Protein AF-A0A1B6GVY1-F1 (afdb_monomer)

Sequence (115 aa):
LDIDCYVNEALMAVTNRNYQDAYKLFETASLIDPSSVMVMNNCAVCLLFMKHLKEAIRLLTGTIANNPKKALQNSLVLNLCTLFELESSYDWNTKLDLLRLVGRFKGDSITSSSL

InterPro domains:
  IPR011990 Tetratricopeptide-like helical domain superfamily [G3DSA:1.25.40.10] (2-93)
  IPR011990 Tetratricopeptide-like helical domain superfamily [SSF48452] (3-68)

Secondary structure (DSSP, 8-state):
--HHHHHHHHHHHHHTT-HHHHHHHHHHHHHH-TT-HHHHHHHHHHHHHTT-HHHHHHHHHHHHHH-HHHHTSHHHHHHHHHHHHHHHTT-SHHHHHHHHHHHHHHHTTSS----

Radius of gyration: 15.54 Å; Cα contacts (8 Å, |Δi|>4): 89; chains: 1; bounding box: 27×43×44 Å

Nearest PDB structures (foldseek):
  3ma5-assembly1_A  TM=7.904E-01  e=1.038E-02  Salinibacter ruber DSM 13855
  2kcv-assembly1_A  TM=7.521E-01  e=1.599E-02  Salinibacter ruber DSM 13855
  2kcl-assembly1_A  TM=7.880E-01  e=3.061E-02  Salinibacter ruber DSM 13855
  2j9q-assembly1_A  TM=8.023E-01  e=8.103E-02  Homo sapiens
  8fgw-assembly1_D  TM=7.084E-01  e=4.718E-02  Homo sapiens

Structure (mmCIF, N/CA/C/O backbone):
data_AF-A0A1B6GVY1-F1
#
_entry.id   AF-A0A1B6GVY1-F1
#
loop_
_atom_site.group_PDB
_atom_site.id
_atom_site.type_symbol
_atom_site.label_atom_id
_atom_site.label_alt_id
_atom_site.label_comp_id
_atom_site.label_asym_id
_atom_site.label_entity_id
_atom_site.label_seq_id
_atom_site.pdbx_PDB_ins_code
_atom_site.Cartn_x
_atom_site.Cartn_y
_atom_site.Cartn_z
_atom_site.occupancy
_atom_site.B_iso_or_equiv
_atom_site.auth_seq_id
_atom_site.auth_comp_id
_atom_site.auth_asym_id
_atom_site.auth_atom_id
_atom_site.pdbx_PDB_model_num
ATOM 1 N N . LEU A 1 1 ? 7.756 -11.774 -18.229 1.00 59.41 1 LEU A N 1
ATOM 2 C CA . LEU A 1 1 ? 7.814 -10.361 -17.805 1.00 59.41 1 LEU A CA 1
ATOM 3 C C . LEU A 1 1 ? 8.433 -10.350 -16.425 1.00 59.41 1 LEU A C 1
ATOM 5 O O . LEU A 1 1 ? 8.008 -11.160 -15.611 1.00 59.41 1 LEU A O 1
ATOM 9 N N . ASP A 1 2 ? 9.449 -9.525 -16.204 1.00 78.75 2 ASP A N 1
ATOM 10 C CA . ASP A 1 2 ? 10.126 -9.461 -14.912 1.00 78.75 2 ASP A CA 1
ATOM 11 C C . ASP A 1 2 ? 9.431 -8.431 -14.013 1.00 78.75 2 ASP A C 1
ATOM 13 O O . ASP A 1 2 ? 9.317 -7.258 -14.377 1.00 78.75 2 ASP A O 1
ATOM 17 N N . ILE A 1 3 ? 8.932 -8.890 -12.866 1.00 86.12 3 ILE A N 1
ATOM 18 C CA . ILE A 1 3 ? 8.290 -8.044 -11.858 1.00 86.12 3 ILE A CA 1
ATOM 19 C C . ILE A 1 3 ? 9.273 -7.014 -11.293 1.00 86.12 3 ILE A C 1
ATOM 21 O O . ILE A 1 3 ? 8.877 -5.884 -11.004 1.00 86.12 3 ILE A O 1
ATOM 25 N N . ASP A 1 4 ? 10.557 -7.366 -11.217 1.00 86.12 4 ASP A N 1
ATOM 26 C CA . ASP A 1 4 ? 11.587 -6.522 -10.619 1.00 86.12 4 ASP A CA 1
ATOM 27 C C . ASP A 1 4 ? 11.840 -5.265 -11.458 1.00 86.12 4 ASP A C 1
ATOM 29 O O . ASP A 1 4 ? 12.096 -4.193 -10.914 1.00 86.12 4 ASP A O 1
ATOM 33 N N . CYS A 1 5 ? 11.694 -5.352 -12.784 1.00 89.00 5 CYS A N 1
ATOM 34 C CA . CYS A 1 5 ? 11.832 -4.200 -13.675 1.00 89.00 5 CYS A CA 1
ATOM 35 C C . CYS A 1 5 ? 10.756 -3.138 -13.393 1.00 89.00 5 CYS A C 1
ATOM 37 O O . CYS A 1 5 ? 11.090 -1.974 -13.168 1.00 89.00 5 CYS A O 1
ATOM 39 N N . TYR A 1 6 ? 9.489 -3.555 -13.303 1.00 91.06 6 TYR A N 1
ATOM 40 C CA . TYR A 1 6 ? 8.377 -2.655 -12.986 1.00 91.06 6 TYR A CA 1
ATOM 41 C C . TYR A 1 6 ? 8.481 -2.082 -11.576 1.00 91.06 6 TYR A C 1
ATOM 43 O O . TYR A 1 6 ? 8.225 -0.898 -11.377 1.00 91.06 6 TYR A O 1
ATOM 51 N N . VAL A 1 7 ? 8.884 -2.896 -10.596 1.00 88.94 7 VAL A N 1
ATOM 52 C CA . VAL A 1 7 ? 9.074 -2.435 -9.215 1.00 88.94 7 VAL A CA 1
ATOM 53 C C . VAL A 1 7 ? 10.192 -1.396 -9.136 1.00 88.94 7 VAL A C 1
ATOM 55 O O . VAL A 1 7 ? 10.005 -0.353 -8.513 1.00 88.94 7 VAL A O 1
ATOM 58 N N . ASN A 1 8 ? 11.330 -1.632 -9.790 1.00 88.06 8 ASN A N 1
ATOM 59 C CA . ASN A 1 8 ? 12.452 -0.693 -9.783 1.00 88.06 8 ASN A CA 1
ATOM 60 C C . ASN A 1 8 ? 12.090 0.637 -10.458 1.00 88.06 8 ASN A C 1
ATOM 62 O O . ASN A 1 8 ? 12.395 1.703 -9.922 1.00 88.06 8 ASN A O 1
ATOM 66 N N . GLU A 1 9 ? 11.395 0.593 -11.595 1.00 92.25 9 GLU A N 1
ATOM 67 C CA . GLU A 1 9 ? 10.919 1.799 -12.279 1.00 92.25 9 GLU A CA 1
ATOM 68 C C . GLU A 1 9 ? 9.881 2.556 -11.435 1.00 92.25 9 GLU A C 1
ATOM 70 O O . GLU A 1 9 ? 9.956 3.778 -11.290 1.00 92.25 9 GLU A O 1
ATOM 75 N N . ALA A 1 10 ? 8.962 1.832 -10.792 1.00 90.06 10 ALA A N 1
ATOM 76 C CA . ALA A 1 10 ? 7.971 2.422 -9.904 1.00 90.06 10 ALA A CA 1
ATOM 77 C C . ALA A 1 10 ? 8.626 3.113 -8.701 1.00 90.06 10 ALA A C 1
ATOM 79 O O . ALA A 1 10 ? 8.251 4.229 -8.346 1.00 90.06 10 ALA A O 1
ATOM 80 N N . LEU A 1 11 ? 9.651 2.500 -8.101 1.00 85.00 11 LEU A N 1
ATOM 81 C CA . LEU A 1 11 ? 10.413 3.103 -7.006 1.00 85.00 11 LEU A CA 1
ATOM 82 C C . LEU A 1 11 ? 11.139 4.381 -7.450 1.00 85.00 11 LEU A C 1
ATOM 84 O O . LEU A 1 11 ? 11.142 5.362 -6.708 1.00 85.00 11 LEU A O 1
ATOM 88 N N . MET A 1 12 ? 11.678 4.421 -8.672 1.00 83.81 12 MET A N 1
ATOM 89 C CA . MET A 1 12 ? 12.245 5.645 -9.254 1.00 83.81 12 MET A CA 1
ATOM 90 C C . MET A 1 12 ? 11.184 6.733 -9.473 1.00 83.81 12 MET A C 1
ATOM 92 O O . MET A 1 12 ? 11.444 7.917 -9.259 1.00 83.81 12 MET A O 1
ATOM 96 N N . ALA A 1 13 ? 9.962 6.370 -9.863 1.00 85.94 13 ALA A N 1
ATOM 97 C CA . ALA A 1 13 ? 8.861 7.328 -9.945 1.00 85.94 13 ALA A CA 1
ATOM 98 C C . ALA A 1 13 ? 8.462 7.862 -8.552 1.00 85.94 13 ALA A C 1
ATOM 100 O O . ALA A 1 13 ? 8.227 9.064 -8.400 1.00 85.94 13 ALA A O 1
ATOM 101 N N . VAL A 1 14 ? 8.480 7.012 -7.515 1.00 79.12 14 VAL A N 1
ATOM 102 C CA . VAL A 1 14 ? 8.248 7.417 -6.115 1.00 79.12 14 VAL A CA 1
ATOM 103 C C . VAL A 1 14 ? 9.303 8.416 -5.633 1.00 79.12 14 VAL A C 1
ATOM 105 O O . VAL A 1 14 ? 8.936 9.428 -5.033 1.00 79.12 14 VAL A O 1
ATOM 108 N N . THR A 1 15 ? 10.595 8.196 -5.908 1.00 78.88 15 THR A N 1
ATOM 109 C CA . THR A 1 15 ? 11.654 9.142 -5.494 1.00 78.88 15 THR A CA 1
ATOM 110 C C . THR A 1 15 ? 11.505 10.510 -6.163 1.00 78.88 15 THR A C 1
ATOM 112 O O . THR A 1 15 ? 11.786 11.537 -5.544 1.00 78.88 15 THR A O 1
ATOM 115 N N . ASN A 1 16 ? 10.956 10.536 -7.378 1.00 80.06 16 ASN A N 1
ATOM 116 C CA . ASN A 1 16 ? 10.605 11.751 -8.111 1.00 80.06 16 ASN A CA 1
ATOM 117 C C . ASN A 1 16 ? 9.252 12.362 -7.701 1.00 80.06 16 ASN A C 1
ATOM 119 O O . ASN A 1 16 ? 8.802 13.324 -8.322 1.00 80.06 16 ASN A O 1
ATOM 123 N N . ARG A 1 17 ? 8.592 11.829 -6.661 1.00 76.56 17 ARG A N 1
ATOM 124 C CA . ARG A 1 17 ? 7.251 12.234 -6.195 1.00 76.56 17 ARG A CA 1
ATOM 125 C C . ARG A 1 17 ? 6.156 12.093 -7.260 1.00 76.56 17 ARG A C 1
ATOM 127 O O . ARG A 1 17 ? 5.090 12.695 -7.130 1.00 76.56 17 ARG A O 1
ATOM 134 N N . ASN A 1 18 ? 6.390 11.289 -8.294 1.00 89.19 18 ASN A N 1
ATOM 135 C CA . ASN A 1 18 ? 5.408 10.992 -9.328 1.00 89.19 18 ASN A CA 1
ATOM 136 C C . ASN A 1 18 ? 4.604 9.740 -8.947 1.00 89.19 18 ASN A C 1
ATOM 138 O O . ASN A 1 18 ? 4.790 8.648 -9.482 1.00 89.19 18 ASN A O 1
ATOM 142 N N . TYR A 1 19 ? 3.714 9.908 -7.971 1.00 85.12 19 TYR A N 1
ATOM 143 C CA . TYR A 1 19 ? 2.951 8.803 -7.386 1.00 85.12 19 TYR A CA 1
ATOM 144 C C . TYR A 1 19 ? 1.917 8.202 -8.341 1.00 85.12 19 TYR A C 1
ATOM 146 O O . TYR A 1 19 ? 1.575 7.031 -8.207 1.00 85.12 19 TYR A O 1
ATOM 154 N N . GLN A 1 20 ? 1.440 8.976 -9.319 1.00 92.31 20 GLN A N 1
ATOM 155 C CA . GLN A 1 20 ? 0.456 8.497 -10.284 1.00 92.31 20 GLN A CA 1
ATOM 156 C C . GLN A 1 20 ? 1.071 7.498 -11.268 1.00 92.31 20 GLN A C 1
ATOM 158 O O . GLN A 1 20 ? 0.464 6.467 -11.550 1.00 92.31 20 GLN A O 1
ATOM 163 N N . ASP A 1 21 ? 2.277 7.771 -11.767 1.00 92.38 21 ASP A N 1
ATOM 164 C CA . ASP A 1 21 ? 2.961 6.832 -12.658 1.00 92.38 21 ASP A CA 1
ATOM 165 C C . ASP A 1 21 ? 3.563 5.657 -11.883 1.00 92.38 21 ASP A C 1
ATOM 167 O O . ASP A 1 21 ? 3.460 4.519 -12.339 1.00 92.38 21 ASP A O 1
ATOM 171 N N . ALA A 1 22 ? 4.064 5.894 -10.664 1.00 91.06 22 ALA A N 1
ATOM 172 C CA . ALA A 1 22 ? 4.455 4.816 -9.759 1.00 91.06 22 ALA A CA 1
ATOM 173 C C . ALA A 1 22 ? 3.305 3.824 -9.521 1.00 91.06 22 ALA A C 1
ATOM 175 O O . ALA A 1 22 ? 3.506 2.615 -9.608 1.00 91.06 22 ALA A O 1
ATOM 176 N N . TYR A 1 23 ? 2.086 4.324 -9.282 1.00 94.06 23 TYR A N 1
ATOM 177 C CA . TYR A 1 23 ? 0.911 3.479 -9.083 1.00 94.06 23 TYR A CA 1
ATOM 178 C C . TYR A 1 23 ? 0.613 2.594 -10.299 1.00 94.06 23 TYR A C 1
ATOM 180 O O . TYR A 1 23 ? 0.406 1.401 -10.124 1.00 94.06 23 TYR A O 1
ATOM 188 N N . LYS A 1 24 ? 0.654 3.131 -11.527 1.00 95.75 24 LYS A N 1
ATOM 189 C CA . LYS A 1 24 ? 0.426 2.337 -12.755 1.00 95.75 24 LYS A CA 1
ATOM 190 C C . LYS A 1 24 ? 1.468 1.232 -12.933 1.00 95.75 24 LYS A C 1
ATOM 192 O O . LYS A 1 24 ? 1.144 0.124 -13.362 1.00 95.75 24 LYS A O 1
ATOM 197 N N . LEU A 1 25 ? 2.726 1.528 -12.610 1.00 94.12 25 LEU A N 1
ATOM 198 C CA . LEU A 1 25 ? 3.816 0.557 -12.688 1.00 94.12 25 LEU A CA 1
ATOM 199 C C . LEU A 1 25 ? 3.641 -0.549 -11.637 1.00 94.12 25 LEU A C 1
ATOM 201 O O . LEU A 1 25 ? 3.765 -1.729 -11.967 1.00 94.12 25 LEU A O 1
ATOM 205 N N . PHE A 1 26 ? 3.260 -0.199 -10.404 1.00 93.38 26 PHE A N 1
ATOM 206 C CA . PHE A 1 26 ? 2.924 -1.188 -9.377 1.00 93.38 26 PHE A CA 1
ATOM 207 C C . PHE A 1 26 ? 1.647 -1.973 -9.701 1.00 93.38 26 PHE A C 1
ATOM 209 O O . PHE A 1 26 ? 1.596 -3.171 -9.447 1.00 93.38 26 PHE A O 1
ATOM 216 N N . GLU A 1 27 ? 0.639 -1.356 -10.312 1.00 93.81 27 GLU A N 1
ATOM 217 C CA . GLU A 1 27 ? -0.559 -2.047 -10.794 1.00 93.81 27 GLU A CA 1
ATOM 218 C C . GLU A 1 27 ? -0.186 -3.078 -11.866 1.00 93.81 27 GLU A C 1
ATOM 220 O O . GLU A 1 27 ? -0.594 -4.236 -11.779 1.00 93.81 27 GLU A O 1
ATOM 225 N N . THR A 1 28 ? 0.692 -2.712 -12.802 1.00 93.62 28 THR A N 1
ATOM 226 C CA . THR A 1 28 ? 1.223 -3.641 -13.810 1.00 93.62 28 THR A CA 1
ATOM 227 C C . THR A 1 28 ? 2.002 -4.787 -13.157 1.00 93.62 28 THR A C 1
ATOM 229 O O . THR A 1 28 ? 1.798 -5.948 -13.511 1.00 93.62 28 THR A O 1
ATOM 232 N N . ALA A 1 29 ? 2.828 -4.497 -12.146 1.00 92.00 29 ALA A N 1
ATOM 233 C CA . ALA A 1 29 ? 3.509 -5.518 -11.348 1.00 92.00 29 ALA A CA 1
ATOM 234 C C . ALA A 1 29 ? 2.518 -6.435 -10.601 1.00 92.00 29 ALA A C 1
ATOM 236 O O . ALA A 1 29 ? 2.738 -7.644 -10.518 1.00 92.00 29 ALA A O 1
ATOM 237 N N . SER A 1 30 ? 1.398 -5.889 -10.114 1.00 90.25 30 SER A N 1
ATOM 238 C CA . SER A 1 30 ? 0.354 -6.649 -9.414 1.00 90.25 30 SER A CA 1
ATOM 239 C C . SER A 1 30 ? -0.402 -7.611 -10.332 1.00 90.25 30 SER A C 1
ATOM 241 O O . SER A 1 30 ? -0.863 -8.649 -9.873 1.00 90.25 30 SER A O 1
ATOM 243 N N . LEU A 1 31 ? -0.493 -7.314 -11.634 1.00 90.94 31 LEU A N 1
ATOM 244 C CA . LEU A 1 31 ? -1.084 -8.229 -12.616 1.00 90.94 31 LEU A CA 1
ATOM 245 C C . LEU A 1 31 ? -0.187 -9.450 -12.875 1.00 90.94 31 LEU A C 1
ATOM 247 O O . LEU A 1 31 ? -0.688 -10.504 -13.261 1.00 90.94 31 LEU A O 1
ATOM 251 N N . ILE A 1 32 ? 1.125 -9.309 -12.663 1.00 90.94 32 ILE A N 1
ATOM 252 C CA . ILE A 1 32 ? 2.113 -10.384 -12.818 1.00 90.94 32 ILE A CA 1
ATOM 253 C C . ILE A 1 32 ? 2.156 -11.256 -11.556 1.00 90.94 32 ILE A C 1
ATOM 255 O O . ILE A 1 32 ? 2.109 -12.480 -11.664 1.00 90.94 32 ILE A O 1
ATOM 259 N N . ASP A 1 33 ? 2.210 -10.639 -10.370 1.00 86.12 33 ASP A N 1
ATOM 260 C CA . ASP A 1 33 ? 2.104 -11.333 -9.078 1.00 86.12 33 ASP A CA 1
ATOM 261 C C . ASP A 1 33 ? 1.051 -10.676 -8.165 1.00 86.12 33 ASP A C 1
ATOM 263 O O . ASP A 1 33 ? 1.379 -9.829 -7.323 1.00 86.12 33 ASP A O 1
ATOM 267 N N . PRO A 1 34 ? -0.218 -11.118 -8.260 1.00 85.06 34 PRO A N 1
ATOM 268 C CA . PRO A 1 34 ? -1.302 -10.621 -7.411 1.00 85.06 34 PRO A CA 1
ATOM 269 C C . PRO A 1 34 ? -1.136 -10.975 -5.927 1.00 85.06 34 PRO A C 1
ATOM 271 O O . PRO A 1 34 ? -1.836 -10.433 -5.071 1.00 85.06 34 PRO A O 1
ATOM 274 N N . SER A 1 35 ? -0.240 -11.913 -5.601 1.00 81.62 35 SER A N 1
ATOM 275 C CA . SER A 1 35 ? 0.034 -12.345 -4.228 1.00 81.62 35 SER A CA 1
ATOM 276 C C . SER A 1 35 ? 1.158 -11.544 -3.563 1.00 81.62 35 SER A C 1
ATOM 278 O O . SER A 1 35 ? 1.420 -11.719 -2.365 1.00 81.62 35 SER A O 1
ATOM 280 N N . SER A 1 36 ? 1.810 -10.648 -4.317 1.00 84.38 36 SER A N 1
ATOM 281 C CA . SER A 1 36 ? 2.917 -9.833 -3.833 1.00 84.38 36 SER A CA 1
ATOM 282 C C . SER A 1 36 ? 2.439 -8.770 -2.851 1.00 84.38 36 SER A C 1
ATOM 284 O O . SER A 1 36 ? 2.019 -7.664 -3.194 1.00 84.38 36 SER A O 1
ATOM 286 N N . VAL A 1 37 ? 2.575 -9.103 -1.572 1.00 82.69 37 VAL A N 1
ATOM 287 C CA . VAL A 1 37 ? 2.300 -8.214 -0.439 1.00 82.69 37 VAL A CA 1
ATOM 288 C C . VAL A 1 37 ? 3.120 -6.914 -0.523 1.00 82.69 37 VAL A C 1
ATOM 290 O O . VAL A 1 37 ? 2.629 -5.851 -0.148 1.00 82.69 37 VAL A O 1
ATOM 293 N N . MET A 1 38 ? 4.342 -6.977 -1.065 1.00 85.25 38 MET A N 1
ATOM 294 C CA . MET A 1 38 ? 5.207 -5.810 -1.267 1.00 85.25 38 MET A CA 1
ATOM 295 C C . MET A 1 38 ? 4.639 -4.847 -2.319 1.00 85.25 38 MET A C 1
ATOM 297 O O . MET A 1 38 ? 4.559 -3.646 -2.061 1.00 85.25 38 MET A O 1
ATOM 301 N N . VAL A 1 39 ? 4.180 -5.363 -3.464 1.00 88.62 39 VAL A N 1
ATOM 302 C CA . VAL A 1 39 ? 3.566 -4.543 -4.521 1.00 88.62 39 VAL A CA 1
ATOM 303 C C . VAL A 1 39 ? 2.270 -3.902 -4.026 1.00 88.62 39 VAL A C 1
ATOM 305 O O . VAL A 1 39 ? 2.086 -2.697 -4.177 1.00 88.62 39 VAL A O 1
ATOM 308 N N . MET A 1 40 ? 1.414 -4.669 -3.345 1.00 87.69 40 MET A N 1
ATOM 309 C CA . MET A 1 40 ? 0.158 -4.156 -2.784 1.00 87.69 40 MET A CA 1
ATOM 310 C C . MET A 1 40 ? 0.390 -3.051 -1.742 1.00 87.69 40 MET A C 1
ATOM 312 O O . MET A 1 40 ? -0.345 -2.062 -1.713 1.00 87.69 40 MET A O 1
ATOM 316 N N . ASN A 1 41 ? 1.440 -3.173 -0.923 1.00 83.81 41 ASN A N 1
ATOM 317 C CA . ASN A 1 41 ? 1.848 -2.119 0.006 1.00 83.81 41 ASN A CA 1
ATOM 318 C C . ASN A 1 41 ? 2.270 -0.843 -0.732 1.00 83.81 41 ASN A C 1
ATOM 320 O O . ASN A 1 41 ? 1.821 0.249 -0.394 1.00 83.81 41 ASN A O 1
ATOM 324 N N . ASN A 1 42 ? 3.097 -0.973 -1.768 1.00 86.56 42 ASN A N 1
ATOM 325 C CA . ASN A 1 42 ? 3.567 0.174 -2.538 1.00 86.56 42 ASN A CA 1
ATOM 326 C C . ASN A 1 42 ? 2.437 0.863 -3.328 1.00 86.56 42 ASN A C 1
ATOM 328 O O . ASN A 1 42 ? 2.401 2.094 -3.386 1.00 86.56 42 ASN A O 1
ATOM 332 N N . CYS A 1 43 ? 1.457 0.109 -3.836 1.00 90.12 43 CYS A N 1
ATOM 333 C CA . CYS A 1 43 ? 0.215 0.666 -4.380 1.00 90.12 43 CYS A CA 1
ATOM 334 C C . CYS A 1 43 ? -0.529 1.514 -3.337 1.00 90.12 43 CYS A C 1
ATOM 336 O O . CYS A 1 43 ? -0.937 2.638 -3.627 1.00 90.12 43 CYS A O 1
ATOM 338 N N . ALA A 1 44 ? -0.675 1.008 -2.109 1.00 85.75 44 ALA A N 1
ATOM 339 C CA . ALA A 1 44 ? -1.342 1.740 -1.035 1.00 85.75 44 ALA A CA 1
ATOM 340 C C . ALA A 1 44 ? -0.588 3.018 -0.628 1.00 85.75 44 ALA A C 1
ATOM 342 O O . ALA A 1 44 ? -1.219 4.041 -0.367 1.00 85.75 44 ALA A O 1
ATOM 343 N N . VAL A 1 45 ? 0.749 2.992 -0.631 1.00 81.75 45 VAL A N 1
ATOM 344 C CA . VAL A 1 45 ? 1.585 4.183 -0.403 1.00 81.75 45 VAL A CA 1
ATOM 345 C C . VAL A 1 45 ? 1.381 5.222 -1.509 1.00 81.75 45 VAL A C 1
ATOM 347 O O . VAL A 1 45 ? 1.247 6.408 -1.218 1.00 81.75 45 VAL A O 1
ATOM 350 N N . CYS A 1 46 ? 1.298 4.810 -2.775 1.00 87.25 46 CYS A N 1
ATOM 351 C CA . CYS A 1 46 ? 1.011 5.746 -3.864 1.00 87.25 46 CYS A CA 1
ATOM 352 C C . CYS A 1 46 ? -0.383 6.379 -3.704 1.00 87.25 46 CYS A C 1
ATOM 354 O O . CYS A 1 46 ? -0.515 7.601 -3.785 1.00 87.25 46 CYS A O 1
ATOM 356 N N . LEU A 1 47 ? -1.400 5.573 -3.375 1.00 86.00 47 LEU A N 1
ATOM 357 C CA . LEU A 1 47 ? -2.758 6.053 -3.089 1.00 86.00 47 LEU A CA 1
ATOM 358 C C . LEU A 1 47 ? -2.790 7.033 -1.904 1.00 86.00 47 LEU A C 1
ATOM 360 O O . LEU A 1 47 ? -3.488 8.045 -1.973 1.00 86.00 47 LEU A O 1
ATOM 364 N N . LEU A 1 48 ? -2.001 6.791 -0.850 1.00 79.69 48 LEU A N 1
ATOM 365 C CA . LEU A 1 48 ? -1.841 7.719 0.276 1.00 79.69 48 LEU A CA 1
ATOM 366 C C . LEU A 1 48 ? -1.367 9.096 -0.199 1.00 79.69 48 LEU A C 1
ATOM 368 O O . LEU A 1 48 ? -1.996 10.108 0.110 1.00 79.69 48 LEU A O 1
ATOM 372 N N . PHE A 1 49 ? -0.268 9.142 -0.957 1.00 78.69 49 PHE A N 1
ATOM 373 C CA . PHE A 1 49 ? 0.299 10.404 -1.434 1.00 78.69 49 PHE A CA 1
ATOM 374 C C . PHE A 1 49 ? -0.601 11.114 -2.452 1.00 78.69 49 PHE A C 1
ATOM 376 O O . PHE A 1 49 ? -0.574 12.341 -2.547 1.00 78.69 49 PHE A O 1
ATOM 383 N N . MET A 1 50 ? -1.454 10.364 -3.150 1.00 84.56 50 MET A N 1
ATOM 384 C CA . MET A 1 50 ? -2.513 10.896 -4.009 1.00 84.56 50 MET A CA 1
ATOM 385 C C . MET A 1 50 ? -3.769 11.337 -3.237 1.00 84.56 50 MET A C 1
ATOM 387 O O . MET A 1 50 ? -4.690 11.871 -3.845 1.00 84.56 50 MET A O 1
ATOM 391 N N . LYS A 1 51 ? -3.809 11.182 -1.903 1.00 82.44 51 LYS A N 1
ATOM 392 C CA . LYS A 1 51 ? -4.952 11.475 -1.009 1.00 82.44 51 LYS A CA 1
ATOM 393 C C . LYS A 1 51 ? -6.159 10.542 -1.179 1.00 82.44 51 LYS A C 1
ATOM 395 O O . LYS A 1 51 ? -7.257 10.850 -0.718 1.00 82.44 51 LYS A O 1
ATOM 400 N N . HIS A 1 52 ? -5.965 9.371 -1.773 1.00 85.25 52 HIS A N 1
ATOM 401 C CA . HIS A 1 52 ? -6.990 8.342 -1.953 1.00 85.25 52 HIS A CA 1
ATOM 402 C C . HIS A 1 52 ? -7.017 7.387 -0.745 1.00 85.25 52 HIS A C 1
ATOM 404 O O . HIS A 1 52 ? -6.844 6.172 -0.856 1.00 85.25 52 HIS A O 1
ATOM 410 N N . LEU A 1 53 ? -7.226 7.956 0.446 1.00 78.81 53 LEU A N 1
ATOM 411 C CA . LEU A 1 53 ? -7.109 7.272 1.742 1.00 78.81 53 LEU A CA 1
ATOM 412 C C . LEU A 1 53 ? -8.003 6.027 1.855 1.00 78.81 53 LEU A C 1
ATOM 414 O O . LEU A 1 53 ? -7.539 4.954 2.235 1.00 78.81 53 LEU A O 1
ATOM 418 N N . LYS A 1 54 ? -9.277 6.145 1.464 1.00 80.31 54 LYS A N 1
ATOM 419 C CA . LYS A 1 54 ? -10.249 5.039 1.540 1.00 80.31 54 LYS A CA 1
ATOM 420 C C . LYS A 1 54 ? -9.862 3.860 0.647 1.00 80.31 54 LYS A C 1
ATOM 422 O O . LYS A 1 54 ? -10.074 2.706 1.014 1.00 80.31 54 LYS A O 1
ATOM 427 N N . GLU A 1 55 ? -9.289 4.146 -0.518 1.00 85.62 55 GLU A N 1
ATOM 428 C CA . GLU A 1 55 ? -8.841 3.119 -1.457 1.00 85.62 55 GLU A CA 1
ATOM 429 C C . GLU A 1 55 ? -7.589 2.412 -0.939 1.00 85.62 55 GLU A C 1
ATOM 431 O O . GLU A 1 55 ? -7.535 1.183 -0.980 1.00 85.62 55 GLU A O 1
ATOM 436 N N . ALA A 1 56 ? -6.641 3.167 -0.370 1.00 81.19 56 ALA A N 1
ATOM 437 C CA . ALA A 1 56 ? -5.452 2.617 0.279 1.00 81.19 56 ALA A CA 1
ATOM 438 C C . ALA A 1 56 ? -5.828 1.675 1.435 1.00 81.19 56 ALA A C 1
ATOM 440 O O . ALA A 1 56 ? -5.338 0.548 1.497 1.00 81.19 56 ALA A O 1
ATOM 441 N N . ILE A 1 57 ? -6.754 2.097 2.305 1.00 79.00 57 ILE A N 1
ATOM 442 C CA . ILE A 1 57 ? -7.255 1.275 3.416 1.00 79.00 57 ILE A CA 1
ATOM 443 C C . ILE A 1 57 ? -7.893 -0.010 2.883 1.00 79.00 57 ILE A C 1
ATOM 445 O O . ILE A 1 57 ? -7.499 -1.101 3.291 1.00 79.00 57 ILE A O 1
ATOM 449 N N . ARG A 1 58 ? -8.825 0.092 1.924 1.00 84.50 58 ARG A N 1
ATOM 450 C CA . ARG A 1 58 ? -9.505 -1.078 1.345 1.00 84.50 58 ARG A CA 1
ATOM 451 C C . ARG A 1 58 ? -8.513 -2.074 0.738 1.00 84.50 58 ARG A C 1
ATOM 453 O O . ARG A 1 58 ? -8.663 -3.279 0.939 1.00 84.50 58 ARG A O 1
ATOM 460 N N . LEU A 1 59 ? -7.503 -1.575 0.024 1.00 84.94 59 LEU A N 1
ATOM 461 C CA . LEU A 1 59 ? -6.465 -2.395 -0.597 1.00 84.94 59 LEU A CA 1
ATOM 462 C C . LEU A 1 59 ? -5.657 -3.167 0.454 1.00 84.94 59 LEU A C 1
ATOM 464 O O . LEU A 1 59 ? -5.460 -4.379 0.329 1.00 84.94 59 LEU A O 1
ATOM 468 N N . LEU A 1 60 ? -5.227 -2.486 1.517 1.00 79.06 60 LEU A N 1
ATOM 469 C CA . LEU A 1 60 ? -4.419 -3.099 2.566 1.00 79.06 60 LEU A CA 1
ATOM 470 C C . LEU A 1 60 ? -5.222 -4.069 3.435 1.00 79.06 60 LEU A C 1
ATOM 472 O O . LEU A 1 60 ? -4.742 -5.168 3.710 1.00 79.06 60 LEU A O 1
ATOM 476 N N . THR A 1 61 ? -6.460 -3.731 3.804 1.00 78.75 61 THR A N 1
ATOM 477 C CA . THR A 1 61 ? -7.341 -4.642 4.551 1.00 78.75 61 THR A CA 1
ATOM 478 C C . THR A 1 61 ? -7.632 -5.913 3.751 1.00 78.75 61 THR A C 1
ATOM 480 O O . THR A 1 61 ? -7.562 -7.008 4.308 1.00 78.75 61 THR A O 1
ATOM 483 N N . GLY A 1 62 ? -7.881 -5.799 2.439 1.00 81.06 62 GLY A N 1
ATOM 484 C CA . GLY A 1 62 ? -8.044 -6.959 1.558 1.00 81.06 62 GLY A CA 1
ATOM 485 C C . GLY A 1 62 ? -6.773 -7.809 1.453 1.00 81.06 62 GLY A C 1
ATOM 486 O O . GLY A 1 62 ? -6.831 -9.035 1.521 1.00 81.06 62 GLY A O 1
ATOM 487 N N . THR A 1 63 ? -5.607 -7.166 1.367 1.00 78.31 63 THR A N 1
ATOM 488 C CA . THR A 1 63 ? -4.307 -7.858 1.315 1.00 78.31 63 THR A CA 1
ATOM 489 C C . THR A 1 63 ? -4.022 -8.630 2.608 1.00 78.31 63 THR A C 1
ATOM 491 O O . THR A 1 63 ? -3.595 -9.784 2.552 1.00 78.31 63 THR A O 1
ATOM 494 N N . ILE A 1 64 ? -4.313 -8.033 3.770 1.00 74.25 64 ILE A N 1
ATOM 495 C CA . ILE A 1 64 ? -4.176 -8.676 5.087 1.00 74.25 64 ILE A CA 1
ATOM 496 C C . ILE A 1 64 ? -5.137 -9.858 5.225 1.00 74.25 64 ILE A C 1
ATOM 498 O O . ILE A 1 64 ? -4.721 -10.919 5.684 1.00 74.25 64 ILE A O 1
ATOM 502 N N . ALA A 1 65 ? -6.398 -9.699 4.813 1.00 75.25 65 ALA A N 1
ATOM 503 C CA . ALA A 1 65 ? -7.389 -10.772 4.879 1.00 75.25 65 ALA A CA 1
ATOM 504 C C . ALA A 1 65 ? -6.979 -11.991 4.035 1.00 75.25 65 ALA A C 1
ATOM 506 O O . ALA A 1 65 ? -7.151 -13.127 4.472 1.00 75.25 65 ALA A O 1
ATOM 507 N N . ASN A 1 66 ? -6.387 -11.755 2.860 1.00 71.50 66 ASN A N 1
ATOM 508 C CA . ASN A 1 66 ? -5.940 -12.819 1.9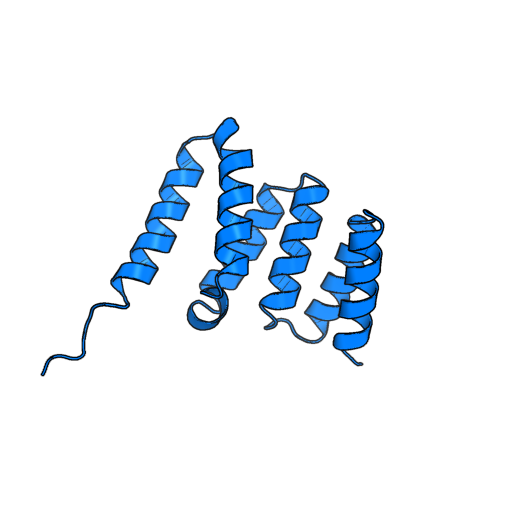62 1.00 71.50 66 ASN A CA 1
ATOM 509 C C . ASN A 1 66 ? -4.614 -13.466 2.395 1.00 71.50 66 ASN A C 1
ATOM 511 O O . ASN A 1 66 ? -4.409 -14.652 2.155 1.00 71.50 66 ASN A O 1
ATOM 515 N N . ASN A 1 67 ? -3.699 -12.713 3.021 1.00 68.44 67 ASN A N 1
ATOM 516 C CA . ASN A 1 67 ? -2.356 -13.196 3.365 1.00 68.44 67 ASN A CA 1
ATOM 517 C C . ASN A 1 67 ? -1.901 -12.759 4.773 1.00 68.44 67 ASN A C 1
ATOM 519 O O . ASN A 1 67 ? -0.872 -12.086 4.908 1.00 68.44 67 ASN A O 1
ATOM 523 N N . PRO A 1 68 ? -2.592 -13.186 5.847 1.00 65.06 68 PRO A N 1
ATOM 524 C CA . PRO A 1 68 ? -2.368 -12.660 7.197 1.00 65.06 68 PRO A CA 1
ATOM 525 C C . PRO A 1 68 ? -0.942 -12.909 7.713 1.00 65.06 68 PRO A C 1
ATOM 527 O O . PRO A 1 68 ? -0.356 -12.038 8.348 1.00 65.06 68 PRO A O 1
ATOM 530 N N . LYS A 1 69 ? -0.326 -14.053 7.373 1.00 63.97 69 LYS A N 1
ATOM 531 C CA . LYS A 1 69 ? 1.043 -14.409 7.802 1.00 63.97 69 LYS A CA 1
ATOM 532 C C . LYS A 1 69 ? 2.148 -13.590 7.121 1.00 63.97 69 LYS A C 1
ATOM 534 O O . LYS A 1 69 ? 3.161 -13.315 7.753 1.00 63.97 69 LYS A O 1
ATOM 539 N N . LYS A 1 70 ? 1.975 -13.210 5.847 1.00 61.75 70 LYS A N 1
ATOM 540 C CA . LYS A 1 70 ? 2.951 -12.386 5.100 1.00 61.75 70 LYS A CA 1
ATOM 541 C C . LYS A 1 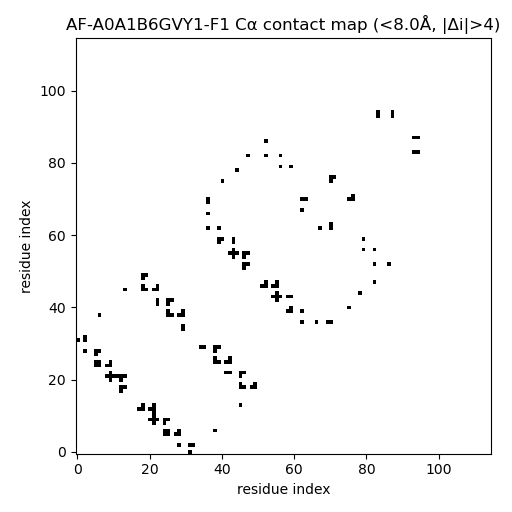70 ? 2.734 -10.887 5.341 1.00 61.75 70 LYS A C 1
ATOM 543 O O . LYS A 1 70 ? 3.698 -10.130 5.345 1.00 61.75 70 LYS A O 1
ATOM 548 N N . ALA A 1 71 ? 1.491 -10.469 5.588 1.00 55.66 71 ALA A N 1
ATOM 549 C CA . ALA A 1 71 ? 1.130 -9.076 5.854 1.00 55.66 71 ALA A CA 1
ATOM 550 C C . ALA A 1 71 ? 1.542 -8.574 7.255 1.00 55.66 71 ALA A C 1
ATOM 552 O O . ALA A 1 71 ? 1.538 -7.372 7.501 1.00 55.66 71 ALA A O 1
ATOM 553 N N . LEU A 1 72 ? 1.962 -9.480 8.147 1.00 55.66 72 LEU A N 1
ATOM 554 C CA . LEU A 1 72 ? 2.591 -9.184 9.443 1.00 55.66 72 LEU A CA 1
ATOM 555 C C . LEU A 1 72 ? 4.018 -8.607 9.330 1.00 55.66 72 LEU A C 1
ATOM 557 O O . LEU A 1 72 ? 4.630 -8.304 10.352 1.00 55.66 72 LEU A O 1
ATOM 561 N N . GLN A 1 73 ? 4.571 -8.433 8.122 1.00 56.69 73 GLN A N 1
ATOM 562 C CA . GLN A 1 73 ? 5.821 -7.689 7.957 1.00 56.69 73 GLN A CA 1
ATOM 563 C C . GLN A 1 73 ? 5.635 -6.239 8.434 1.00 56.69 73 GLN A C 1
ATOM 565 O O . GLN A 1 73 ? 4.821 -5.492 7.894 1.00 56.69 73 GLN A O 1
ATOM 570 N N . ASN A 1 74 ? 6.431 -5.845 9.435 1.00 53.78 74 ASN A N 1
ATOM 571 C CA . ASN A 1 74 ? 6.353 -4.578 10.177 1.00 53.78 74 ASN A CA 1
ATOM 572 C C . ASN A 1 74 ? 6.135 -3.311 9.319 1.00 53.78 74 ASN A C 1
ATOM 574 O O . ASN A 1 74 ? 5.518 -2.364 9.798 1.00 53.78 74 ASN A O 1
ATOM 578 N N . SER A 1 75 ? 6.597 -3.281 8.062 1.00 58.44 75 SER A N 1
ATOM 579 C CA . SER A 1 75 ? 6.441 -2.131 7.155 1.00 58.44 75 SER A CA 1
ATOM 580 C C . SER A 1 75 ? 4.987 -1.853 6.745 1.00 58.44 75 SER A C 1
ATOM 582 O O . SER A 1 75 ? 4.602 -0.690 6.644 1.00 58.44 75 SER A O 1
ATOM 584 N N . LEU A 1 76 ? 4.164 -2.889 6.559 1.00 57.34 76 LEU A N 1
ATOM 585 C CA . LEU A 1 76 ? 2.758 -2.744 6.162 1.00 57.34 76 LEU A CA 1
ATOM 586 C C . LEU A 1 76 ? 1.908 -2.170 7.285 1.00 57.34 76 LEU A C 1
ATOM 588 O O . LEU A 1 76 ? 1.120 -1.254 7.073 1.00 57.34 76 LEU A O 1
ATOM 592 N N . VAL A 1 77 ? 2.112 -2.704 8.488 1.00 57.62 77 VAL A N 1
ATOM 593 C CA . VAL A 1 77 ? 1.424 -2.271 9.704 1.00 57.62 77 VAL A CA 1
ATOM 594 C C . VAL A 1 77 ? 1.813 -0.835 10.057 1.00 57.62 77 VAL A C 1
ATOM 596 O O . VAL A 1 77 ? 0.939 -0.058 10.414 1.00 57.62 77 VAL A O 1
ATOM 599 N N . LEU A 1 78 ? 3.084 -0.448 9.892 1.00 62.38 78 LEU A N 1
ATOM 600 C CA . LEU A 1 78 ? 3.537 0.935 10.093 1.00 62.38 78 LEU A CA 1
ATOM 601 C C . LEU A 1 78 ? 2.901 1.908 9.093 1.00 62.38 78 LEU A C 1
ATOM 603 O O . LEU A 1 78 ? 2.347 2.916 9.520 1.00 62.38 78 LEU A O 1
ATOM 607 N N . ASN A 1 79 ? 2.903 1.585 7.794 1.00 61.34 79 ASN A N 1
ATOM 608 C CA . ASN A 1 79 ? 2.263 2.423 6.774 1.00 61.34 79 ASN A CA 1
ATOM 609 C C . ASN A 1 79 ? 0.755 2.575 7.027 1.00 61.34 79 ASN A C 1
ATOM 611 O O . ASN A 1 79 ? 0.223 3.676 6.910 1.00 61.34 79 ASN A O 1
ATOM 615 N N . LEU A 1 80 ? 0.082 1.491 7.432 1.00 59.66 80 LEU A N 1
ATOM 616 C CA . LEU A 1 80 ? -1.314 1.494 7.880 1.00 59.66 80 LEU A CA 1
ATOM 617 C C . LEU A 1 80 ? -1.537 2.357 9.122 1.00 59.66 80 LEU A C 1
ATOM 619 O O . LEU A 1 80 ? -2.489 3.128 9.153 1.00 59.66 80 LEU A O 1
ATOM 623 N N . CYS A 1 81 ? -0.681 2.252 10.138 1.00 59.47 81 CYS A N 1
ATOM 624 C CA . CYS A 1 81 ? -0.778 3.062 11.351 1.00 59.47 81 CYS A CA 1
ATOM 625 C C . CYS A 1 81 ? -0.611 4.553 11.042 1.00 59.47 81 CYS A C 1
ATOM 627 O O . CYS A 1 81 ? -1.400 5.355 11.528 1.00 59.47 81 CYS A O 1
ATOM 629 N N . THR A 1 82 ? 0.343 4.928 10.184 1.00 64.12 82 THR A N 1
ATOM 630 C CA . THR A 1 82 ? 0.526 6.322 9.752 1.00 64.12 82 THR A CA 1
ATOM 631 C C . THR A 1 82 ? -0.665 6.817 8.927 1.00 64.12 82 THR A C 1
ATOM 633 O O . THR A 1 82 ? -1.162 7.916 9.161 1.00 64.12 82 THR A O 1
ATOM 636 N N . LEU A 1 83 ? -1.172 5.991 8.005 1.00 60.06 83 LEU A N 1
ATOM 637 C CA . LEU A 1 83 ? -2.394 6.246 7.233 1.00 60.06 83 LEU A CA 1
ATOM 638 C C . LEU A 1 83 ? -3.602 6.516 8.136 1.00 60.06 83 LEU A C 1
ATOM 640 O O . LEU A 1 83 ? -4.344 7.473 7.920 1.00 60.06 83 LEU A O 1
ATOM 644 N N . PHE A 1 84 ? -3.773 5.683 9.160 1.00 58.09 84 PHE A N 1
ATOM 645 C CA . PHE A 1 84 ? -4.865 5.794 10.112 1.00 58.09 84 PHE A CA 1
ATOM 646 C C . PHE A 1 84 ? -4.685 6.920 11.122 1.00 58.09 84 PHE A C 1
ATOM 648 O O . PHE A 1 84 ? -5.686 7.489 11.521 1.00 58.09 84 PHE A O 1
ATOM 655 N N . GLU A 1 85 ? -3.473 7.299 11.526 1.00 60.84 85 GLU A N 1
ATOM 656 C CA . GLU A 1 85 ? -3.263 8.515 12.328 1.00 60.84 85 GLU A CA 1
ATOM 657 C C . GLU A 1 85 ? -3.622 9.780 11.539 1.00 60.84 85 GLU A C 1
ATOM 659 O O . GLU A 1 85 ? -4.256 10.686 12.081 1.00 60.84 85 GLU A O 1
ATOM 664 N N . LEU A 1 86 ? -3.293 9.812 10.244 1.00 58.41 86 LEU A N 1
ATOM 665 C CA . LEU A 1 86 ? -3.696 10.882 9.331 1.00 58.41 86 LEU A CA 1
ATOM 666 C C . LEU A 1 86 ? -5.221 10.927 9.134 1.00 58.41 86 LEU A C 1
ATOM 668 O O . LEU A 1 86 ? -5.799 12.008 9.220 1.00 58.41 86 LEU A O 1
ATOM 672 N N . GLU A 1 87 ? -5.891 9.787 8.931 1.00 57.12 87 GLU A N 1
ATOM 673 C CA . GLU A 1 87 ? -7.359 9.728 8.793 1.00 57.12 87 GLU A CA 1
ATOM 674 C C . GLU A 1 87 ? -8.099 9.934 10.131 1.00 57.12 87 GLU A C 1
ATOM 676 O O . GLU A 1 87 ? -9.144 10.572 10.172 1.00 57.12 87 GLU A O 1
ATOM 681 N N . SER A 1 88 ? -7.540 9.470 11.252 1.00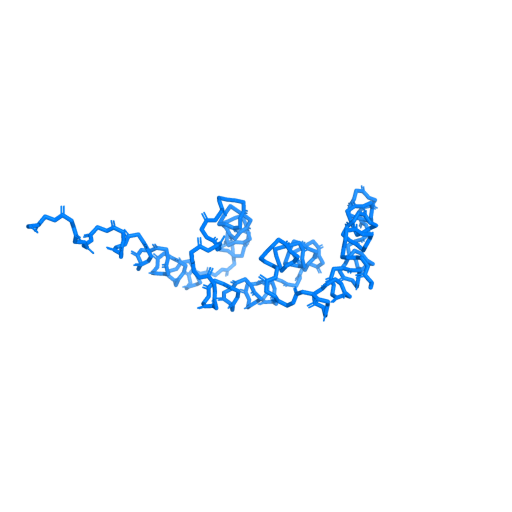 48.81 88 SER A N 1
ATOM 682 C CA . SER A 1 88 ? -8.089 9.612 12.611 1.00 48.81 88 SER A CA 1
ATOM 683 C C . SER A 1 88 ? -8.111 11.057 13.101 1.00 48.81 88 SER A C 1
ATOM 685 O O . SER A 1 88 ? -8.818 11.347 14.066 1.00 48.81 88 SER A O 1
ATOM 687 N N . SER A 1 89 ? -7.372 11.967 12.461 1.00 53.16 89 SER A N 1
ATOM 688 C CA . SER A 1 89 ? -7.591 13.404 12.656 1.00 53.16 89 SER A CA 1
ATOM 689 C C . SER A 1 89 ? -8.982 13.856 12.171 1.00 53.16 89 SER A C 1
ATOM 691 O O . SER A 1 89 ? -9.437 14.932 12.551 1.00 53.16 89 SER A O 1
ATOM 693 N N . TYR A 1 90 ? -9.670 13.013 11.390 1.00 50.31 90 TYR A N 1
ATOM 694 C CA . TYR A 1 90 ? -10.992 13.239 10.813 1.00 50.31 90 TYR A CA 1
ATOM 695 C C . TYR A 1 90 ? -12.098 12.271 11.293 1.00 50.31 90 TYR A C 1
ATOM 697 O O . TYR A 1 90 ? -13.253 12.689 11.255 1.00 50.31 90 TYR A O 1
ATOM 705 N N . ASP A 1 91 ? -11.823 11.036 11.759 1.00 51.12 91 ASP A N 1
ATOM 706 C CA . ASP A 1 91 ? -12.889 10.117 12.235 1.00 51.12 91 ASP A CA 1
ATOM 707 C C . ASP A 1 91 ? -12.422 9.029 13.247 1.00 51.12 91 ASP A C 1
ATOM 709 O O . ASP A 1 91 ? -11.356 8.431 13.104 1.00 51.12 91 ASP A O 1
ATOM 713 N N . TRP A 1 92 ? -13.213 8.751 14.297 1.00 49.72 92 TRP A N 1
ATOM 714 C CA . TRP A 1 92 ? -12.844 7.885 15.447 1.00 49.72 92 TRP A CA 1
ATOM 715 C C . TRP A 1 92 ? -13.186 6.395 15.251 1.00 49.72 92 TRP A C 1
ATOM 717 O O . TRP A 1 92 ? -12.571 5.520 15.866 1.00 49.72 92 TRP A O 1
ATOM 727 N N . ASN A 1 93 ? -14.154 6.080 14.387 1.00 55.34 93 ASN A N 1
ATOM 728 C CA . ASN A 1 93 ? -14.665 4.714 14.222 1.00 55.34 93 ASN A CA 1
ATOM 729 C C . ASN A 1 93 ? -13.663 3.779 13.530 1.00 55.34 93 ASN A C 1
ATOM 731 O O . ASN A 1 93 ? -13.513 2.624 13.933 1.00 55.34 93 ASN A O 1
ATOM 735 N N . THR A 1 94 ? -12.897 4.285 12.563 1.00 54.81 94 THR A N 1
ATOM 736 C CA . THR A 1 94 ? -11.925 3.484 11.805 1.00 54.81 94 THR A CA 1
ATOM 737 C C . THR A 1 94 ? -10.745 3.016 12.664 1.00 54.81 94 THR A C 1
ATOM 739 O O . THR A 1 94 ? -10.217 1.917 12.477 1.00 54.81 94 THR A O 1
ATOM 742 N N . LYS A 1 95 ? -10.387 3.793 13.696 1.00 50.91 95 LYS A N 1
ATOM 743 C CA . LYS A 1 95 ? -9.352 3.443 14.683 1.00 50.91 95 LYS A CA 1
ATOM 744 C C . LYS A 1 95 ? -9.727 2.210 15.511 1.00 50.91 95 LYS A C 1
ATOM 746 O O . LYS A 1 95 ? -8.862 1.396 15.840 1.00 50.91 95 LYS A O 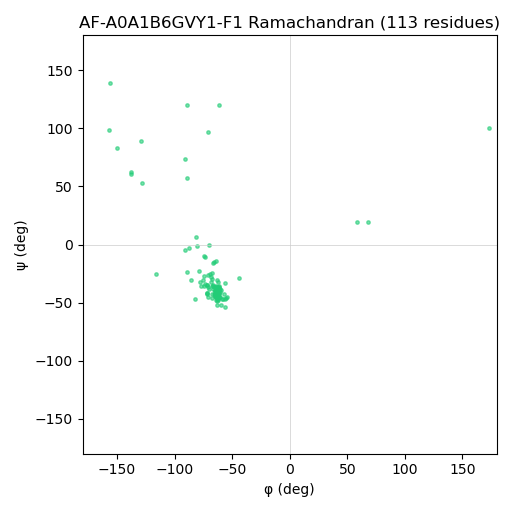1
ATOM 751 N N . LEU A 1 96 ? -11.010 2.050 15.836 1.00 58.16 96 LEU A N 1
ATOM 752 C CA . LEU A 1 96 ? -11.506 0.918 16.619 1.00 58.16 96 LEU A CA 1
ATOM 753 C C . LEU A 1 96 ? -11.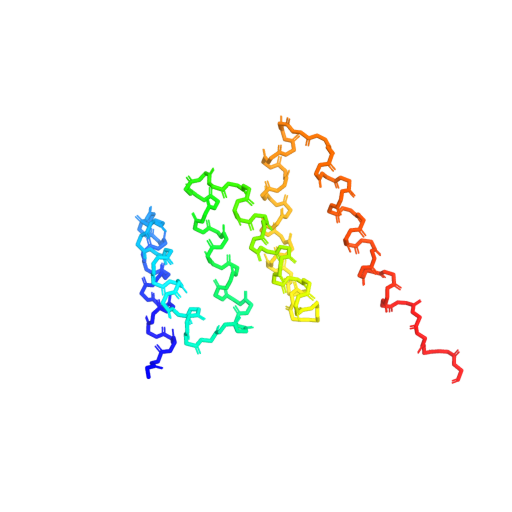456 -0.389 15.817 1.00 58.16 96 LEU A C 1
ATOM 755 O O . LEU A 1 96 ? -11.093 -1.433 16.362 1.00 58.16 96 LEU A O 1
ATOM 759 N N . ASP A 1 97 ? -11.761 -0.331 14.522 1.00 61.88 97 ASP A N 1
ATOM 760 C CA . ASP A 1 97 ? -11.743 -1.506 13.650 1.00 61.88 97 ASP A CA 1
ATOM 761 C C . ASP A 1 97 ? -10.318 -1.986 13.351 1.00 61.88 97 ASP A C 1
ATOM 763 O O . ASP A 1 97 ? -10.070 -3.194 13.348 1.00 61.88 97 ASP A O 1
ATOM 767 N N . LEU A 1 98 ? -9.350 -1.068 13.235 1.00 58.84 98 LEU A N 1
ATOM 768 C CA . LEU A 1 98 ? -7.929 -1.421 13.161 1.00 58.84 98 LEU A CA 1
ATOM 769 C C . LEU A 1 98 ? -7.450 -2.121 14.440 1.00 58.84 98 LEU A C 1
ATOM 771 O O . LEU A 1 98 ? -6.806 -3.168 14.367 1.00 58.84 98 LEU A O 1
ATOM 775 N N . LEU A 1 99 ? -7.772 -1.571 15.616 1.00 58.34 99 LEU A N 1
ATOM 776 C CA . LEU A 1 99 ? -7.382 -2.170 16.897 1.00 58.34 99 LEU A CA 1
ATOM 777 C C . LEU A 1 99 ? -7.996 -3.560 17.085 1.00 58.34 99 LEU A C 1
ATOM 779 O O . LEU A 1 99 ? -7.329 -4.462 17.590 1.00 58.34 99 LEU A O 1
ATOM 783 N N . ARG A 1 100 ? -9.236 -3.764 16.629 1.00 64.88 100 ARG A N 1
ATOM 784 C CA . ARG A 1 100 ? -9.879 -5.085 16.609 1.00 64.88 100 ARG A CA 1
ATOM 785 C C . ARG A 1 100 ? -9.174 -6.048 15.662 1.00 64.88 100 ARG A C 1
ATOM 787 O O . ARG A 1 100 ? -8.958 -7.199 16.032 1.00 64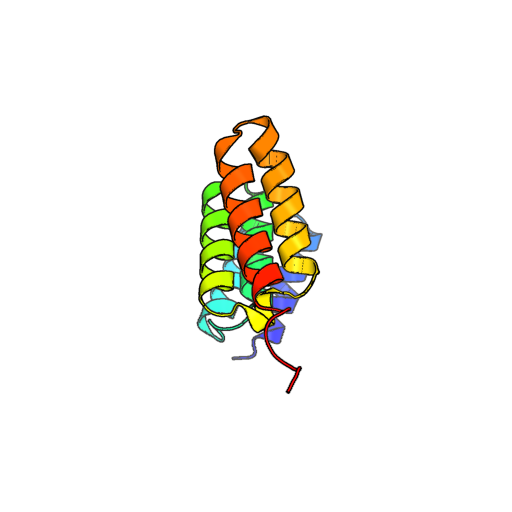.88 100 ARG A O 1
ATOM 794 N N . LEU A 1 101 ? -8.789 -5.586 14.473 1.00 64.00 101 LEU A N 1
ATOM 795 C CA . LEU A 1 101 ? -8.080 -6.393 13.484 1.00 64.00 101 LEU A CA 1
ATOM 796 C C . LEU A 1 101 ? -6.707 -6.832 14.020 1.00 64.00 101 LEU A C 1
ATOM 798 O O . LEU A 1 101 ? -6.420 -8.025 14.076 1.00 64.00 101 LEU A O 1
ATOM 802 N N . VAL A 1 102 ? -5.897 -5.888 14.508 1.00 57.25 102 VAL A N 1
ATOM 803 C CA . VAL A 1 102 ? -4.573 -6.158 15.100 1.00 57.25 102 VAL A CA 1
ATOM 804 C C . VAL A 1 102 ? -4.689 -7.017 16.363 1.00 57.25 102 VAL A C 1
ATOM 806 O O . VAL A 1 102 ? -3.908 -7.950 16.545 1.00 57.25 102 VAL A O 1
ATOM 809 N N . GLY A 1 103 ? -5.679 -6.750 17.219 1.00 57.84 103 GLY A N 1
ATOM 810 C CA . GLY A 1 103 ? -5.944 -7.530 18.428 1.00 57.84 103 GLY A CA 1
ATOM 811 C C . GLY A 1 103 ? -6.315 -8.984 18.133 1.00 57.84 103 GLY A C 1
ATOM 812 O O . GLY A 1 103 ? -5.833 -9.884 18.815 1.00 57.84 103 GLY A O 1
ATOM 813 N N . ARG A 1 104 ? -7.095 -9.231 17.075 1.00 56.12 104 ARG A N 1
ATOM 814 C CA . ARG A 1 104 ? -7.460 -10.582 16.629 1.00 56.12 104 ARG A CA 1
ATOM 815 C C . ARG A 1 104 ? -6.241 -11.370 16.146 1.00 56.12 104 ARG A C 1
ATOM 817 O O . ARG A 1 104 ? -6.053 -12.509 16.551 1.00 56.12 104 ARG A O 1
ATOM 824 N N . PHE A 1 105 ? -5.354 -10.737 15.381 1.00 53.47 105 PHE A N 1
ATOM 825 C CA . PHE A 1 105 ? -4.132 -11.392 14.904 1.00 53.47 105 PHE A CA 1
ATOM 826 C C . PHE A 1 105 ? -3.055 -11.565 15.988 1.00 53.47 105 PHE A C 1
ATOM 828 O O . PHE A 1 105 ? -2.269 -12.507 15.915 1.00 53.47 105 PHE A O 1
ATOM 835 N N . LYS A 1 106 ? -3.020 -10.700 17.013 1.00 48.41 106 LYS A N 1
ATOM 836 C CA . LYS A 1 106 ? -2.138 -10.862 18.186 1.00 48.41 106 LYS A CA 1
ATOM 837 C C . LYS A 1 106 ? -2.674 -11.891 19.196 1.00 48.41 106 LYS A C 1
ATOM 839 O O . LYS A 1 106 ? -1.892 -12.436 19.965 1.00 48.41 106 LYS A O 1
ATOM 844 N N . GLY A 1 107 ? -3.982 -12.158 19.197 1.00 49.00 107 GLY A N 1
ATOM 845 C CA . GLY A 1 10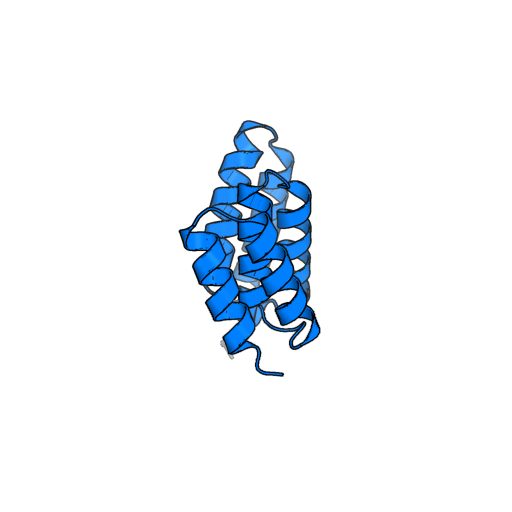7 ? -4.608 -13.214 20.002 1.00 49.00 107 GLY A CA 1
ATOM 846 C C . GLY A 1 107 ? -4.360 -14.624 19.456 1.00 49.00 107 GLY A C 1
ATOM 847 O O . GLY A 1 107 ? -4.120 -15.547 20.231 1.00 49.00 107 GLY A O 1
ATOM 848 N N . ASP A 1 108 ? -4.3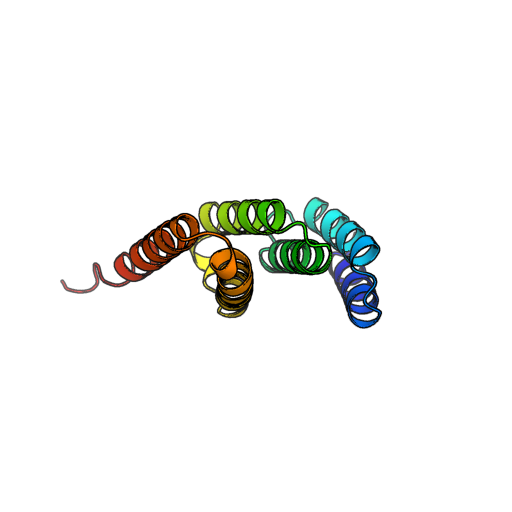15 -14.778 18.131 1.00 48.38 108 ASP A N 1
ATOM 849 C CA . ASP A 1 108 ? -4.082 -16.074 17.472 1.00 48.38 108 ASP A CA 1
ATOM 850 C C . ASP A 1 108 ? -2.618 -16.558 17.548 1.00 48.38 108 ASP A C 1
ATOM 852 O O . ASP A 1 108 ? -2.327 -17.710 17.232 1.00 48.38 108 ASP A O 1
ATOM 856 N N . SER A 1 109 ? -1.673 -15.719 17.994 1.00 43.19 109 SER A N 1
ATOM 857 C CA . SER A 1 109 ? -0.283 -16.133 18.239 1.00 43.19 109 SER A CA 1
ATOM 858 C C . SER A 1 109 ? -0.036 -16.690 19.648 1.00 43.19 109 SER A C 1
ATOM 860 O O . SER A 1 109 ? 1.067 -17.163 19.918 1.00 43.19 109 SER A O 1
ATOM 862 N N . ILE A 1 110 ? -1.045 -16.692 20.534 1.00 50.88 110 ILE A N 1
ATOM 863 C CA . ILE A 1 110 ? -0.951 -17.249 21.897 1.00 50.88 110 ILE A CA 1
ATOM 864 C C . ILE A 1 110 ? -2.097 -18.238 22.167 1.00 50.88 110 ILE A C 1
ATOM 866 O O . ILE A 1 110 ? -2.815 -18.125 23.147 1.00 50.88 110 ILE A O 1
ATOM 870 N N . THR A 1 111 ? -2.287 -19.227 21.297 1.00 44.06 111 THR A N 1
ATOM 871 C CA . THR A 1 111 ? -2.937 -20.518 21.614 1.00 44.06 111 THR A CA 1
ATOM 872 C C . THR A 1 111 ? -2.428 -21.508 20.555 1.00 44.06 111 THR A C 1
ATOM 874 O O . THR A 1 111 ? -2.787 -21.427 19.394 1.00 44.06 111 THR A O 1
ATOM 877 N N . SER A 1 112 ? -1.432 -22.360 20.773 1.00 43.66 112 SER A N 1
ATOM 878 C CA . SER A 1 112 ? -1.433 -23.550 21.617 1.00 43.66 112 SER A CA 1
ATOM 879 C C . SER A 1 112 ? -0.085 -24.247 21.353 1.00 43.66 112 SER A C 1
ATOM 881 O O . SER A 1 112 ? 0.122 -24.879 20.318 1.00 43.66 112 SER A O 1
ATOM 883 N N . SER A 1 113 ? 0.887 -24.074 22.239 1.00 39.25 113 SER A N 1
ATOM 884 C CA . SER A 1 113 ? 2.047 -24.971 22.344 1.00 39.25 113 SER A CA 1
ATOM 885 C C . SER A 1 113 ? 2.302 -25.185 23.825 1.00 39.25 113 SER A C 1
ATOM 887 O O . SER A 1 113 ? 3.294 -24.755 24.403 1.00 39.25 113 SER A O 1
ATOM 889 N N . SER A 1 114 ? 1.292 -25.747 24.473 1.00 42.22 114 SER A N 1
ATOM 890 C CA . SER A 1 114 ? 1.374 -26.295 25.817 1.00 42.22 114 SER A CA 1
ATOM 891 C C . SER A 1 114 ? 0.364 -27.427 25.875 1.00 42.22 114 SER A C 1
ATOM 893 O O . SER A 1 114 ? -0.791 -27.205 26.229 1.00 42.22 114 SER A O 1
ATOM 895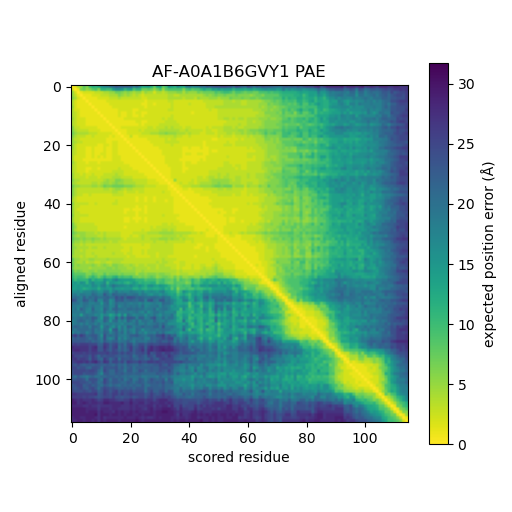 N N . LEU A 1 115 ? 0.800 -28.587 25.383 1.00 36.00 115 LEU A N 1
ATOM 896 C CA . LEU A 1 115 ? 0.687 -29.913 25.997 1.00 36.00 115 LEU A CA 1
ATOM 897 C C . LEU A 1 115 ? 1.410 -30.923 25.100 1.00 36.00 115 LEU A C 1
ATOM 899 O O . LEU A 1 115 ? 1.126 -30.933 23.882 1.00 36.00 115 LEU A O 1
#

Mean predicted aligned error: 11.73 Å

Foldseek 3Di:
DDLVVLQVVLVVCVVVVNLVSSLVSLVVSCVVPVLPLPSLLSNLVSCVSVVVLVVSVVSLVVNCVVCVPVCPPPSNVVSVVVSCVVCVVPDDPVVVVNCVVVVVSVVVVPDDDDD

Organism: NCBI:txid1464854

Solvent-accessible surface area (backbone atoms only — not comparable to full-atom values): 6408 Å² total; per-residue (Å²): 135,67,54,65,60,31,47,52,53,17,51,55,26,45,77,70,68,37,33,72,61,16,31,54,28,26,52,56,29,32,74,75,41,77,81,42,64,66,42,56,46,52,35,26,51,24,28,46,79,71,66,39,52,72,58,20,50,54,53,49,54,51,48,33,73,77,36,56,83,70,46,67,45,68,68,51,53,49,53,49,50,53,52,45,56,63,48,46,78,76,43,72,68,65,59,54,54,50,52,51,53,53,48,53,61,61,50,64,75,73,71,86,90,83,131

pLDDT: mean 72.26, std 16.11, range [36.0, 95.75]